Protein AF-A0A6N0BKH6-F1 (afdb_monomer)

Radius of gyration: 24.79 Å; Cα contacts (8 Å, |Δi|>4): 56; chains: 1; bounding box: 91×49×48 Å

Mean predicted aligned error: 16.49 Å

Secondary structure (DSSP, 8-state):
-------------------------------------------------S------HHHHHHHHHHHHHHHHT--TTTHHHHHHHHHHHHHHHHHHHHHHHHHHH----SHHHHHHHHHHHHHHHHHHHHHHHHHHHHHHHHS-HHHHHHHHHHHHTTSS------

Nearest PDB structures (foldseek):
  5j0l-assembly3_F  TM=5.365E-01  e=5.848E+00  synthetic construct
  3s84-assembly1_A  TM=5.329E-01  e=7.217E+00  Homo sapiens
  4brb-assembly2_D  TM=4.160E-01  e=9.893E+00  Escherichia coli K-12

Structure (mmCIF, N/CA/C/O backbone):
data_AF-A0A6N0BKH6-F1
#
_entry.id   AF-A0A6N0BKH6-F1
#
loop_
_atom_site.group_PDB
_atom_site.id
_atom_site.type_symbol
_atom_site.label_atom_id
_atom_site.label_alt_id
_atom_site.label_comp_id
_atom_site.label_asym_id
_atom_site.label_entity_id
_atom_site.label_seq_id
_atom_site.pdbx_PDB_ins_code
_atom_site.Cartn_x
_atom_site.Cartn_y
_atom_site.Cartn_z
_atom_site.occupancy
_atom_site.B_iso_or_equiv
_atom_site.auth_seq_id
_atom_site.auth_comp_id
_atom_site.auth_asym_id
_atom_site.auth_atom_id
_atom_site.pdbx_PDB_model_num
ATOM 1 N N . MET A 1 1 ? -41.121 20.790 9.321 1.00 42.25 1 MET A N 1
ATOM 2 C CA . MET A 1 1 ? -40.553 19.843 10.305 1.00 42.25 1 MET A CA 1
ATOM 3 C C . MET A 1 1 ? -39.074 19.638 9.977 1.00 42.25 1 MET A C 1
ATOM 5 O O . MET A 1 1 ? -38.758 19.099 8.930 1.00 42.25 1 MET A O 1
ATOM 9 N N . LYS A 1 2 ? -38.181 20.173 10.813 1.00 53.16 2 LYS A N 1
ATOM 10 C CA . LYS A 1 2 ? -36.768 19.763 10.986 1.00 53.16 2 LYS A CA 1
ATOM 11 C C . LYS A 1 2 ? -36.711 19.157 12.404 1.00 53.16 2 LYS A C 1
ATOM 13 O O . LYS A 1 2 ? -37.528 19.617 13.207 1.00 53.16 2 LYS A O 1
ATOM 18 N N . PRO A 1 3 ? -35.826 18.200 12.757 1.00 48.81 3 PRO A N 1
ATOM 19 C CA . PRO A 1 3 ? -34.366 18.291 12.565 1.00 48.81 3 PRO A CA 1
ATOM 20 C C . PRO A 1 3 ? -33.719 16.894 12.291 1.00 48.81 3 PRO A C 1
ATOM 22 O O . PRO A 1 3 ? -34.449 15.968 11.982 1.00 48.81 3 PRO A O 1
ATOM 25 N N . THR A 1 4 ? -32.412 16.604 12.268 1.00 47.53 4 THR A N 1
ATOM 26 C CA . THR A 1 4 ? -31.220 17.173 12.921 1.00 47.53 4 THR A CA 1
ATOM 27 C C . THR A 1 4 ? -29.962 16.635 12.219 1.00 47.53 4 THR A C 1
ATOM 29 O O . THR A 1 4 ? -29.789 15.431 12.048 1.00 47.53 4 THR A O 1
ATOM 32 N N . THR A 1 5 ? -29.031 17.527 11.895 1.00 48.88 5 THR A N 1
ATOM 33 C CA . THR A 1 5 ? -27.618 17.239 11.620 1.00 48.88 5 THR A CA 1
ATOM 34 C C . THR A 1 5 ? -26.906 16.878 12.929 1.00 48.88 5 THR A C 1
ATOM 36 O O . THR A 1 5 ? -26.986 17.634 13.898 1.00 48.88 5 THR A O 1
ATOM 39 N N . ARG A 1 6 ? -26.177 15.754 12.977 1.00 51.38 6 ARG A N 1
ATOM 40 C CA . ARG A 1 6 ? -25.288 15.422 14.104 1.00 51.38 6 ARG A CA 1
ATOM 41 C C . ARG A 1 6 ? -23.914 16.052 13.886 1.00 51.38 6 ARG A C 1
ATOM 43 O O . ARG A 1 6 ? -23.140 15.603 13.049 1.00 51.38 6 ARG A O 1
ATOM 50 N N . LYS A 1 7 ? -23.633 17.095 14.665 1.00 40.28 7 LYS A N 1
ATOM 51 C CA . LYS A 1 7 ? -22.285 17.607 14.922 1.00 40.28 7 LYS A CA 1
ATOM 52 C C . LYS A 1 7 ? -21.658 16.750 16.023 1.00 40.28 7 LYS A C 1
ATOM 54 O O . LYS A 1 7 ? -22.284 16.567 17.064 1.00 40.28 7 LYS A O 1
ATOM 59 N N . LEU A 1 8 ? -20.440 16.265 15.806 1.00 52.41 8 LEU A N 1
ATOM 60 C CA . LEU A 1 8 ? -19.561 15.767 16.863 1.00 52.41 8 LEU A CA 1
ATOM 61 C C . LEU A 1 8 ? -18.387 16.742 16.973 1.00 52.41 8 LEU A C 1
ATOM 63 O O . LEU A 1 8 ? -17.757 17.090 15.978 1.00 52.41 8 LEU A O 1
ATOM 67 N N . LEU A 1 9 ? -18.194 17.245 18.187 1.00 45.53 9 LEU A N 1
ATOM 68 C CA . LEU A 1 9 ? -17.206 18.236 18.592 1.00 45.53 9 LEU A CA 1
ATOM 69 C C . LEU A 1 9 ? -16.074 17.558 19.387 1.00 45.53 9 LEU A C 1
ATOM 71 O O . LEU A 1 9 ? -16.343 16.627 20.138 1.00 45.53 9 LEU A O 1
ATOM 75 N N . LEU A 1 10 ? -14.890 18.185 19.308 1.00 41.78 10 LEU A N 1
ATOM 76 C CA . LEU A 1 10 ? -13.863 18.371 20.357 1.00 41.78 10 LEU A CA 1
ATOM 77 C C . LEU A 1 10 ? -12.901 17.228 20.746 1.00 41.78 10 LEU A C 1
ATOM 79 O O . LEU A 1 10 ? -13.284 16.279 21.417 1.00 41.78 10 LEU A O 1
ATOM 83 N N . ALA A 1 11 ? -11.609 17.455 20.456 1.00 45.47 11 ALA A N 1
ATOM 84 C CA . ALA A 1 11 ? -10.442 17.535 21.372 1.00 45.47 11 ALA A CA 1
ATOM 85 C C . ALA A 1 11 ? -9.173 17.608 20.476 1.00 45.47 11 ALA A C 1
ATOM 87 O O . ALA A 1 11 ? -9.120 16.891 19.488 1.00 45.47 11 ALA A O 1
ATOM 88 N N . GLY A 1 12 ? -8.147 18.454 20.613 1.00 41.59 12 GLY A N 1
ATOM 89 C CA . GLY A 1 12 ? -7.557 19.159 21.754 1.00 41.59 12 GLY A CA 1
ATOM 90 C C . GLY A 1 12 ? -6.141 18.603 22.026 1.00 41.59 12 GLY A C 1
ATOM 91 O O . GLY A 1 12 ? -6.025 17.398 22.202 1.00 41.59 12 GLY A O 1
ATOM 92 N N . LEU A 1 13 ? -5.130 19.493 22.115 1.00 44.69 13 LEU A N 1
ATOM 93 C CA . LEU A 1 13 ? -3.680 19.313 22.421 1.00 44.69 13 LEU A CA 1
ATOM 94 C C . LEU A 1 13 ? -2.744 18.812 21.293 1.00 44.69 13 LEU A C 1
ATOM 96 O O . LEU A 1 13 ? -3.127 17.958 20.513 1.00 44.69 13 LEU A O 1
ATOM 100 N N . ALA A 1 14 ? -1.453 19.167 21.204 1.00 43.16 14 ALA A N 1
ATOM 101 C CA . ALA A 1 14 ? -0.621 20.291 21.668 1.00 43.16 14 ALA A CA 1
ATOM 102 C C . ALA A 1 14 ? 0.831 20.068 21.156 1.00 43.16 14 ALA A C 1
ATOM 104 O O . ALA A 1 14 ? 1.325 18.951 21.209 1.00 43.16 14 ALA A O 1
ATOM 105 N N . VAL A 1 15 ? 1.495 21.163 20.758 1.00 44.31 15 VAL A N 1
ATOM 106 C CA . VAL A 1 15 ? 2.934 21.496 20.934 1.00 44.31 15 VAL A CA 1
ATOM 107 C C . VAL A 1 15 ? 4.042 20.686 20.216 1.00 44.31 15 VAL A C 1
ATOM 109 O O . VAL A 1 15 ? 4.399 19.575 20.580 1.00 44.31 15 VAL A O 1
ATOM 112 N N . VAL A 1 16 ? 4.642 21.389 19.242 1.00 48.81 16 VAL A N 1
ATOM 113 C CA . VAL A 1 16 ? 6.073 21.635 18.931 1.00 48.81 16 VAL A CA 1
ATOM 114 C C . VAL A 1 16 ? 7.136 20.619 19.377 1.00 48.81 16 VAL A C 1
ATOM 116 O O . VAL A 1 16 ? 7.413 20.465 20.562 1.00 48.81 16 VAL A O 1
ATOM 119 N N . SER A 1 17 ? 7.934 20.169 18.403 1.00 41.81 17 SER A N 1
ATOM 120 C CA . SER A 1 17 ? 9.371 19.933 18.602 1.00 41.81 17 SER A CA 1
ATOM 121 C C . SER A 1 17 ? 10.159 20.293 17.337 1.00 41.81 17 SER A C 1
ATOM 123 O O . SER A 1 17 ? 10.024 19.642 16.301 1.00 41.81 17 SER A O 1
ATOM 125 N N . VAL A 1 18 ? 10.971 21.350 17.431 1.00 49.31 18 VAL A N 1
ATOM 126 C CA . VAL A 1 18 ? 11.980 21.748 16.440 1.00 49.31 18 VAL A CA 1
ATOM 127 C C . VAL A 1 18 ? 13.160 20.785 16.558 1.00 49.31 18 VAL A C 1
ATOM 129 O O . VAL A 1 18 ? 13.783 20.715 17.614 1.00 49.31 18 VAL A O 1
ATOM 132 N N . PHE A 1 19 ? 13.484 20.056 15.491 1.00 45.69 19 PHE A N 1
ATOM 133 C CA . PHE A 1 19 ? 14.755 19.340 15.391 1.00 45.69 19 PHE A CA 1
ATOM 134 C C . PHE A 1 19 ? 15.769 20.231 14.672 1.00 45.69 19 PHE A C 1
ATOM 136 O O . PHE A 1 19 ? 15.735 20.374 13.452 1.00 45.69 19 PHE A O 1
ATOM 143 N N . SER A 1 20 ? 16.676 20.828 15.443 1.00 46.88 20 SER A N 1
ATOM 144 C CA . SER A 1 20 ? 17.942 21.352 14.932 1.00 46.88 20 SER A CA 1
ATOM 145 C C . SER A 1 20 ? 18.958 20.214 14.925 1.00 46.88 20 SER A C 1
ATOM 147 O O . SER A 1 20 ? 19.251 19.655 15.980 1.00 46.88 20 SER A O 1
ATOM 149 N N . ALA A 1 21 ? 19.523 19.885 13.765 1.00 43.69 21 ALA A N 1
ATOM 150 C CA . ALA A 1 21 ? 20.720 19.054 13.676 1.00 43.69 21 ALA A CA 1
ATOM 151 C C . ALA A 1 21 ? 21.831 19.869 13.011 1.00 43.69 21 ALA A C 1
ATOM 153 O O . ALA A 1 21 ? 21.731 20.269 11.851 1.00 43.69 21 ALA A O 1
ATOM 154 N N . ALA A 1 22 ? 22.857 20.158 13.809 1.00 43.19 22 ALA A N 1
ATOM 155 C CA . ALA A 1 22 ? 24.062 20.864 13.422 1.00 43.19 22 ALA A CA 1
ATOM 156 C C . ALA A 1 22 ? 24.876 20.059 12.399 1.00 43.19 22 ALA A C 1
ATOM 158 O O . ALA A 1 22 ? 25.019 18.841 12.507 1.00 43.19 22 ALA A O 1
ATOM 159 N N . ALA A 1 23 ? 25.444 20.778 11.434 1.00 41.28 23 ALA A N 1
ATOM 160 C CA . ALA A 1 23 ? 26.474 20.279 10.544 1.00 41.28 23 ALA A CA 1
ATOM 161 C C . ALA A 1 23 ? 27.770 20.018 11.329 1.00 41.28 23 ALA A C 1
ATOM 163 O O . ALA A 1 23 ? 28.280 20.909 12.006 1.00 41.28 23 ALA A O 1
ATOM 164 N N . VAL A 1 24 ? 28.330 18.820 11.179 1.00 43.50 24 VAL A N 1
ATOM 165 C CA . VAL A 1 24 ? 29.742 18.541 11.461 1.00 43.50 24 VAL A CA 1
ATOM 166 C C . VAL A 1 24 ? 30.384 18.084 10.162 1.00 43.50 24 VAL A C 1
ATOM 168 O O . VAL A 1 24 ? 30.131 16.993 9.662 1.00 43.50 24 VAL A O 1
ATOM 171 N N . ILE A 1 25 ? 31.188 18.984 9.605 1.00 44.66 25 ILE A N 1
ATOM 172 C CA . ILE A 1 25 ? 32.128 18.736 8.520 1.00 44.66 25 ILE A CA 1
ATOM 173 C C . ILE A 1 25 ? 33.489 18.657 9.206 1.00 44.66 25 ILE A C 1
ATOM 175 O O . ILE A 1 25 ? 33.959 19.676 9.700 1.00 44.66 25 ILE A O 1
ATOM 179 N N . ALA A 1 26 ? 34.106 17.481 9.281 1.00 39.12 26 ALA A N 1
ATOM 180 C CA . ALA A 1 26 ? 35.541 17.353 9.544 1.00 39.12 26 ALA A CA 1
ATOM 181 C C . ALA A 1 26 ? 35.991 15.899 9.366 1.00 39.12 26 ALA A C 1
ATOM 183 O O . ALA A 1 26 ? 35.431 15.001 9.987 1.00 39.12 26 ALA A O 1
ATOM 184 N N . GLY A 1 27 ? 37.051 15.697 8.580 1.00 41.16 27 GLY A N 1
ATOM 185 C CA . GLY A 1 27 ? 37.859 14.476 8.615 1.00 41.16 27 GLY A CA 1
ATOM 186 C C . GLY A 1 27 ? 38.035 13.815 7.255 1.00 41.16 27 GLY A C 1
ATOM 187 O O . GLY A 1 27 ? 37.270 12.931 6.896 1.00 41.16 27 GLY A O 1
ATOM 188 N N . GLY A 1 28 ? 39.041 14.274 6.508 1.00 39.94 28 GLY A N 1
ATOM 189 C CA . GLY A 1 28 ? 39.469 13.724 5.222 1.00 39.94 28 GLY A CA 1
ATOM 190 C C . GLY A 1 28 ? 40.135 12.335 5.299 1.00 39.94 28 GLY A C 1
ATOM 191 O O . GLY A 1 28 ? 40.103 11.675 6.337 1.00 39.94 28 GLY 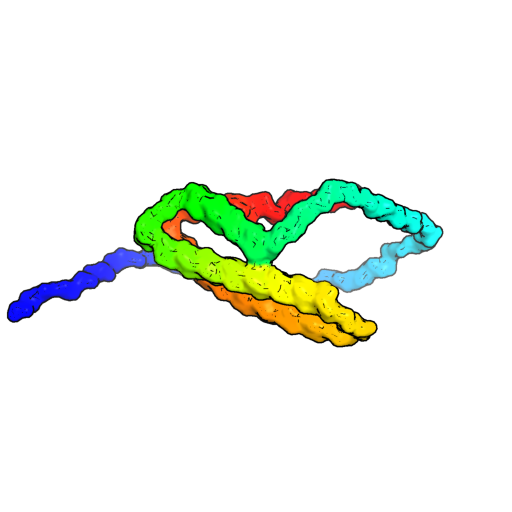A O 1
ATOM 192 N N . PRO A 1 29 ? 40.716 11.873 4.177 1.00 46.72 29 PRO A N 1
ATOM 193 C CA . PRO A 1 29 ? 40.991 10.465 3.915 1.00 46.72 29 PRO A CA 1
ATOM 194 C C . PRO A 1 29 ? 42.293 9.993 4.572 1.00 46.72 29 PRO A C 1
ATOM 196 O O . PRO A 1 29 ? 43.360 10.537 4.305 1.00 46.72 29 PRO A O 1
ATOM 199 N N . ALA A 1 30 ? 42.216 8.926 5.367 1.00 45.06 30 ALA A N 1
ATOM 200 C CA . ALA A 1 30 ? 43.378 8.119 5.724 1.00 45.06 30 ALA A CA 1
ATOM 201 C C . ALA A 1 30 ? 43.489 6.966 4.718 1.00 45.06 30 ALA A C 1
ATOM 203 O O . ALA A 1 30 ? 42.892 5.901 4.874 1.00 45.06 30 ALA A O 1
ATOM 204 N N . CYS A 1 31 ? 44.205 7.220 3.629 1.00 46.69 31 CYS A N 1
ATOM 205 C CA . CYS A 1 31 ? 44.706 6.196 2.729 1.00 46.69 31 CYS A CA 1
ATOM 206 C C . CYS A 1 31 ? 46.000 5.620 3.315 1.00 46.69 31 CYS A C 1
ATOM 208 O O . CYS A 1 31 ? 47.074 6.105 2.999 1.00 46.69 31 CYS A O 1
ATOM 210 N N . ASP A 1 32 ? 45.890 4.592 4.154 1.00 46.84 32 ASP A N 1
ATOM 211 C CA . ASP A 1 32 ? 47.025 3.753 4.546 1.00 46.84 32 ASP A CA 1
ATOM 212 C C . ASP A 1 32 ? 46.529 2.333 4.825 1.00 46.84 32 ASP A C 1
ATOM 214 O O . ASP A 1 32 ? 45.826 2.068 5.797 1.00 46.84 32 ASP A O 1
ATOM 218 N N . GLY A 1 33 ? 46.864 1.407 3.928 1.00 40.56 33 GLY A N 1
ATOM 219 C CA . GLY A 1 33 ? 46.350 0.042 3.981 1.00 40.56 33 GLY A CA 1
ATOM 220 C C . GLY A 1 33 ? 47.033 -0.898 2.999 1.00 40.56 33 GLY A C 1
ATOM 221 O O . GLY A 1 33 ? 46.414 -1.361 2.052 1.00 40.56 33 GLY A O 1
ATOM 222 N N . HIS A 1 34 ? 48.332 -1.106 3.216 1.00 46.75 34 HIS A N 1
ATOM 223 C CA . HIS A 1 34 ? 49.062 -2.370 3.076 1.00 46.75 34 HIS A CA 1
ATOM 224 C C . HIS A 1 34 ? 48.531 -3.425 2.078 1.00 46.75 34 HIS A C 1
ATOM 226 O O . HIS A 1 34 ? 47.568 -4.134 2.337 1.00 46.75 34 HIS A O 1
ATOM 232 N N . GLY A 1 35 ? 49.312 -3.628 1.011 1.00 37.69 35 GLY A N 1
ATOM 233 C CA . GLY A 1 35 ? 50.014 -4.900 0.800 1.00 37.69 35 GLY A CA 1
ATOM 234 C C . GLY A 1 35 ? 49.197 -6.157 0.476 1.00 37.69 35 GLY A C 1
ATOM 235 O O . GLY A 1 35 ? 48.684 -6.818 1.362 1.00 37.69 35 GLY A O 1
ATOM 236 N N . GLY A 1 36 ? 49.264 -6.560 -0.799 1.00 39.50 36 GLY A N 1
ATOM 237 C CA . GLY A 1 36 ? 49.600 -7.929 -1.218 1.00 39.50 36 GLY A CA 1
ATOM 238 C C . GLY A 1 36 ? 48.680 -9.083 -0.802 1.00 39.50 36 GLY A C 1
ATOM 239 O O . GLY A 1 36 ? 48.734 -9.564 0.321 1.00 39.50 36 GLY A O 1
ATOM 240 N N . GLY A 1 37 ? 47.965 -9.663 -1.772 1.00 36.91 37 GLY A N 1
ATOM 241 C CA . GLY A 1 37 ? 47.368 -10.987 -1.576 1.00 36.91 37 GLY A CA 1
ATOM 242 C C . GLY A 1 37 ? 46.304 -11.367 -2.593 1.00 36.91 37 GLY A C 1
ATOM 243 O O . GLY A 1 37 ? 45.120 -11.407 -2.282 1.00 36.91 37 GLY A O 1
ATOM 244 N N . ARG A 1 38 ? 46.719 -11.691 -3.819 1.00 47.97 38 ARG A N 1
ATOM 245 C CA . ARG A 1 38 ? 45.914 -12.526 -4.718 1.00 47.97 38 ARG A CA 1
ATOM 246 C C . ARG A 1 38 ? 45.944 -13.958 -4.181 1.00 47.97 38 ARG A C 1
ATOM 248 O O . ARG A 1 38 ? 47.018 -14.541 -4.197 1.00 47.97 38 ARG A O 1
ATOM 255 N N . ALA A 1 39 ? 44.804 -14.503 -3.760 1.00 47.16 39 ALA A N 1
ATOM 256 C CA . ALA A 1 39 ? 44.400 -15.911 -3.917 1.00 47.16 39 ALA A CA 1
ATOM 257 C C . ALA A 1 39 ? 43.269 -16.230 -2.933 1.00 47.16 39 ALA A C 1
ATOM 259 O O . ALA A 1 39 ? 43.485 -16.418 -1.742 1.00 47.16 39 ALA A O 1
ATOM 260 N N . GLY A 1 40 ? 42.052 -16.309 -3.457 1.00 38.34 40 GLY A N 1
ATOM 261 C CA . GLY A 1 40 ? 40.873 -16.686 -2.691 1.00 38.34 40 GLY A CA 1
ATOM 262 C C . GLY A 1 40 ? 39.680 -16.908 -3.605 1.00 38.34 40 GLY A C 1
ATOM 263 O O . GLY A 1 40 ? 38.605 -16.383 -3.350 1.00 38.34 40 GLY A O 1
ATOM 264 N N . MET A 1 41 ? 39.863 -17.646 -4.707 1.00 48.78 41 MET A N 1
ATOM 265 C CA . MET A 1 41 ? 38.731 -18.237 -5.421 1.00 48.78 41 MET A CA 1
ATOM 266 C C . MET A 1 41 ? 38.146 -19.358 -4.552 1.00 48.78 41 MET A C 1
ATOM 268 O O . MET A 1 41 ? 38.377 -20.535 -4.807 1.00 48.78 41 MET A O 1
ATOM 272 N N . SER A 1 42 ? 37.356 -19.005 -3.539 1.00 42.38 42 SER A N 1
ATOM 273 C CA . SER A 1 42 ? 36.291 -19.888 -3.078 1.00 42.38 42 SER A CA 1
ATOM 274 C C . SER A 1 42 ? 35.044 -19.546 -3.890 1.00 42.38 42 SER A C 1
ATOM 276 O O . SER A 1 42 ? 34.187 -18.756 -3.501 1.00 42.38 42 SER A O 1
ATOM 278 N N . HIS A 1 43 ? 34.940 -20.148 -5.078 1.00 46.12 43 HIS A N 1
ATOM 279 C CA . HIS A 1 43 ? 33.621 -20.397 -5.647 1.00 46.12 43 HIS A CA 1
ATOM 280 C C . HIS A 1 43 ? 32.916 -21.328 -4.661 1.00 46.12 43 HIS A C 1
ATOM 282 O O . HIS A 1 43 ? 33.094 -22.543 -4.703 1.00 46.12 43 HIS A O 1
ATOM 288 N N . GLY A 1 44 ? 32.186 -20.730 -3.718 1.00 40.34 44 GLY A N 1
ATOM 289 C CA . GLY A 1 44 ? 31.221 -21.424 -2.889 1.00 40.34 44 GLY A CA 1
ATOM 290 C C . GLY A 1 44 ? 30.259 -22.118 -3.832 1.00 40.34 44 GLY A C 1
ATOM 291 O O . GLY A 1 44 ? 29.392 -21.480 -4.428 1.00 40.34 44 GLY A O 1
ATOM 292 N N . MET A 1 45 ? 30.498 -23.415 -4.013 1.00 42.41 45 MET A N 1
ATOM 293 C CA . MET A 1 45 ? 29.641 -24.329 -4.735 1.00 42.41 45 MET A CA 1
ATOM 294 C C . MET A 1 45 ? 28.244 -24.119 -4.172 1.00 42.41 45 MET A C 1
ATOM 296 O O . MET A 1 45 ? 27.992 -24.310 -2.982 1.00 42.41 45 MET A O 1
ATOM 300 N N . SER A 1 46 ? 27.386 -23.594 -5.030 1.00 45.16 46 SER A N 1
ATOM 301 C CA . SER A 1 46 ? 26.015 -23.233 -4.757 1.00 45.16 46 SER A CA 1
ATOM 302 C C . SER A 1 46 ? 25.293 -24.465 -4.230 1.00 45.16 46 SER A C 1
ATOM 304 O O . SER A 1 46 ? 24.845 -25.322 -4.987 1.00 45.16 46 SER A O 1
ATOM 306 N N . GLY A 1 47 ? 25.191 -24.554 -2.905 1.00 40.34 47 GLY A N 1
ATOM 307 C CA . GLY A 1 47 ? 24.296 -25.474 -2.236 1.00 40.34 47 GLY A CA 1
ATOM 308 C C . GLY A 1 47 ? 22.885 -25.141 -2.687 1.00 40.34 47 G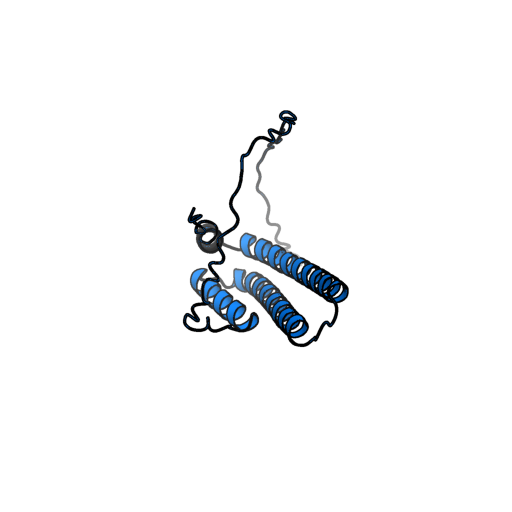LY A C 1
ATOM 309 O O . GLY A 1 47 ? 22.277 -24.186 -2.206 1.00 40.34 47 GLY A O 1
ATOM 310 N N . GLN A 1 48 ? 22.370 -25.917 -3.641 1.00 47.81 48 GLN A N 1
ATOM 311 C CA . GLN A 1 48 ? 20.941 -26.068 -3.862 1.00 47.81 48 GLN A CA 1
ATOM 312 C C . GLN A 1 48 ? 20.340 -26.698 -2.594 1.00 47.81 48 GLN A C 1
ATOM 314 O O . GLN A 1 48 ? 20.020 -27.882 -2.552 1.00 47.81 48 GLN A O 1
ATOM 319 N N . GLY A 1 49 ? 20.202 -25.895 -1.535 1.00 43.25 49 GLY A N 1
ATOM 320 C CA . GLY A 1 49 ? 19.212 -26.144 -0.496 1.00 43.25 49 GLY A CA 1
ATOM 321 C C . GLY A 1 49 ? 17.820 -26.166 -1.137 1.00 43.25 49 GLY A C 1
ATOM 322 O O . GLY A 1 49 ? 17.657 -25.623 -2.238 1.00 43.25 49 GLY A O 1
ATOM 323 N N . PRO A 1 50 ? 16.833 -26.829 -0.505 1.00 45.31 50 PRO A N 1
ATOM 324 C CA . PRO A 1 50 ? 15.517 -27.062 -1.087 1.00 45.31 50 PRO A CA 1
ATOM 325 C C . PRO A 1 50 ? 15.009 -25.762 -1.690 1.00 45.31 50 PRO A C 1
ATOM 327 O O . PRO A 1 50 ? 14.906 -24.763 -0.979 1.00 45.31 50 PRO A O 1
ATOM 3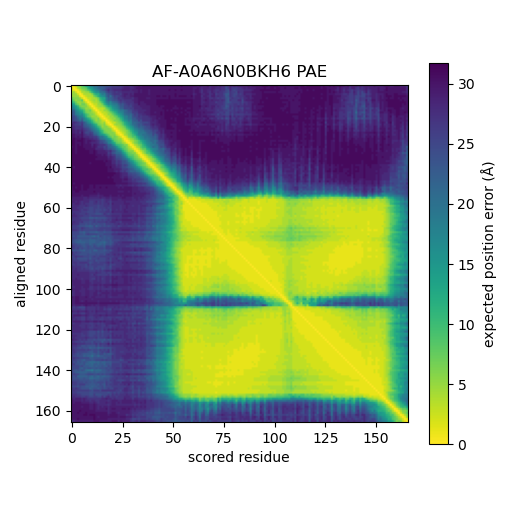30 N N . ARG A 1 51 ? 14.796 -25.778 -3.017 1.00 48.03 51 ARG A N 1
ATOM 331 C CA . ARG A 1 51 ? 14.308 -24.646 -3.809 1.00 48.03 51 ARG A CA 1
ATOM 332 C C . ARG A 1 51 ? 13.266 -23.937 -2.962 1.00 48.03 51 ARG A C 1
ATOM 334 O O . ARG A 1 51 ? 12.208 -24.520 -2.738 1.00 48.03 51 ARG A O 1
ATOM 341 N N . HIS A 1 52 ? 13.583 -22.744 -2.445 1.00 48.25 52 HIS A N 1
ATOM 342 C CA . HIS A 1 52 ? 12.584 -21.899 -1.805 1.00 48.25 52 HIS A CA 1
ATOM 343 C C . HIS A 1 52 ? 11.404 -21.916 -2.758 1.00 48.25 52 HIS A C 1
ATOM 345 O O . HIS A 1 52 ? 11.580 -21.502 -3.907 1.00 48.25 52 HIS A O 1
ATOM 351 N N . ALA A 1 53 ? 10.280 -22.510 -2.343 1.00 46.91 53 ALA A N 1
ATOM 352 C CA . ALA A 1 53 ? 9.079 -22.541 -3.154 1.00 46.91 53 ALA A CA 1
ATOM 353 C C . ALA A 1 53 ? 8.860 -21.091 -3.567 1.00 46.91 53 ALA A C 1
ATOM 355 O O . ALA A 1 53 ? 8.636 -20.223 -2.719 1.00 46.91 53 ALA A O 1
ATOM 356 N N . SER A 1 54 ? 9.133 -20.797 -4.838 1.00 59.69 54 SER A N 1
ATOM 357 C CA . SER A 1 54 ? 9.205 -19.430 -5.330 1.00 59.69 54 SER A CA 1
ATOM 358 C C . SER A 1 54 ? 7.767 -19.026 -5.585 1.00 59.69 54 SER A C 1
ATOM 360 O O . SER A 1 54 ? 7.342 -18.922 -6.732 1.00 59.69 54 SER A O 1
ATOM 362 N N . PHE A 1 55 ? 7.004 -18.921 -4.493 1.00 65.81 55 PHE A N 1
ATOM 363 C CA . PHE A 1 55 ? 5.609 -18.532 -4.502 1.00 65.81 55 PHE A CA 1
ATOM 364 C C . PHE A 1 55 ? 5.509 -17.249 -5.312 1.00 65.81 55 PHE A C 1
ATOM 366 O O . PHE A 1 55 ? 6.306 -16.309 -5.114 1.00 65.81 55 PHE A O 1
ATOM 373 N N . ALA A 1 56 ? 4.549 -17.232 -6.234 1.00 86.25 56 ALA A N 1
ATOM 374 C CA . ALA A 1 56 ? 4.280 -16.048 -7.025 1.00 86.25 56 ALA A CA 1
ATOM 375 C C . ALA A 1 56 ? 4.089 -14.857 -6.062 1.00 86.25 56 ALA A C 1
ATOM 377 O O . ALA A 1 56 ? 3.584 -15.044 -4.945 1.00 86.25 56 ALA A O 1
ATOM 378 N N . PRO A 1 57 ? 4.573 -13.649 -6.396 1.00 88.88 57 PRO A N 1
ATOM 379 C CA . PRO A 1 57 ? 4.395 -12.473 -5.543 1.00 88.88 57 PRO A CA 1
ATOM 380 C C . PRO A 1 57 ? 2.961 -12.315 -5.007 1.00 88.88 57 PRO A C 1
ATOM 382 O O . PRO A 1 57 ? 2.771 -11.969 -3.844 1.00 88.88 57 PRO A O 1
ATOM 385 N N . GLU A 1 58 ? 1.970 -12.656 -5.822 1.00 91.50 58 GLU A N 1
ATOM 386 C CA . GLU A 1 58 ? 0.539 -12.632 -5.533 1.00 91.50 58 GLU A CA 1
ATOM 387 C C . GLU A 1 58 ? 0.129 -13.648 -4.460 1.00 91.50 58 GLU A C 1
ATOM 389 O O . GLU A 1 58 ? -0.614 -13.309 -3.538 1.00 91.50 58 GLU A O 1
ATOM 394 N N . GLU A 1 59 ? 0.639 -14.880 -4.529 1.00 91.56 59 GLU A N 1
ATOM 395 C CA . GLU A 1 59 ? 0.374 -15.917 -3.524 1.00 91.56 59 GLU A CA 1
ATOM 396 C C . GLU A 1 59 ? 0.964 -15.527 -2.168 1.00 91.56 59 GLU A C 1
ATOM 398 O O . GLU A 1 59 ? 0.326 -15.702 -1.130 1.00 91.56 59 GLU A O 1
ATOM 403 N N . ARG A 1 60 ? 2.175 -14.951 -2.172 1.00 91.19 60 ARG A N 1
ATOM 404 C CA . ARG A 1 60 ? 2.815 -14.443 -0.949 1.00 91.19 60 ARG A CA 1
ATOM 405 C C . ARG A 1 60 ? 2.024 -13.296 -0.342 1.00 91.19 60 ARG A C 1
ATOM 407 O O . ARG A 1 60 ? 1.828 -13.282 0.870 1.00 91.19 60 ARG A O 1
ATOM 414 N N . ALA A 1 61 ? 1.563 -12.361 -1.170 1.00 93.44 61 ALA A N 1
ATOM 415 C CA . ALA A 1 61 ? 0.738 -11.252 -0.713 1.00 93.44 61 ALA A CA 1
ATOM 416 C C . ALA A 1 61 ? -0.587 -11.748 -0.126 1.00 93.44 61 ALA A C 1
ATOM 418 O O . ALA A 1 61 ? -0.965 -11.309 0.953 1.00 93.44 61 ALA A O 1
ATOM 419 N N . THR A 1 62 ? -1.247 -12.703 -0.785 1.00 94.31 62 THR A N 1
ATOM 420 C CA . THR A 1 62 ? -2.514 -13.278 -0.309 1.00 94.31 62 THR A CA 1
ATOM 421 C C . THR A 1 62 ? -2.339 -13.952 1.049 1.00 94.31 62 THR A C 1
ATOM 423 O O . THR A 1 62 ? -3.023 -13.580 1.995 1.00 94.31 62 THR A O 1
ATOM 426 N N . ARG A 1 63 ? -1.344 -14.841 1.194 1.00 93.75 63 ARG A N 1
ATOM 427 C CA . ARG A 1 63 ? -1.046 -15.493 2.483 1.00 93.75 63 ARG A CA 1
ATOM 428 C C . ARG A 1 63 ? -0.770 -14.482 3.593 1.00 93.75 63 ARG A C 1
ATOM 430 O O . ARG A 1 63 ? -1.334 -14.589 4.674 1.00 93.75 63 ARG A O 1
ATOM 437 N N . HIS A 1 64 ? 0.063 -13.479 3.315 1.00 92.62 64 HIS A N 1
ATOM 438 C CA . HIS A 1 64 ? 0.387 -12.448 4.297 1.00 92.62 64 HIS A CA 1
ATOM 439 C C . HIS A 1 64 ? -0.841 -11.618 4.698 1.00 92.62 64 HIS A C 1
ATOM 441 O O . HIS A 1 64 ? -0.993 -11.265 5.864 1.00 92.62 64 HIS A O 1
ATOM 447 N N . LEU A 1 65 ? -1.721 -11.297 3.746 1.00 95.81 65 LEU A N 1
ATOM 448 C CA . LEU A 1 65 ? -2.964 -10.583 4.026 1.00 95.81 65 LEU A CA 1
ATOM 449 C C . LEU A 1 65 ? -3.911 -11.424 4.886 1.00 95.81 65 LEU A C 1
ATOM 451 O O . LEU A 1 65 ? -4.460 -10.895 5.848 1.00 95.81 65 LEU A O 1
ATOM 455 N N . ASP A 1 66 ? -4.059 -12.716 4.599 1.00 95.56 66 ASP A N 1
ATOM 456 C CA . ASP A 1 66 ? -4.912 -13.615 5.384 1.00 95.56 66 ASP A CA 1
ATOM 457 C C . ASP A 1 66 ? -4.397 -13.771 6.824 1.00 95.56 66 ASP A C 1
ATOM 459 O O . ASP A 1 66 ? -5.159 -13.637 7.787 1.00 95.56 66 ASP A O 1
ATOM 463 N N . GLU A 1 67 ? -3.087 -13.983 6.983 1.00 94.12 67 GLU A N 1
ATOM 464 C CA . GLU A 1 67 ? -2.420 -14.047 8.289 1.00 94.12 67 GLU A CA 1
ATOM 465 C C . GLU A 1 67 ? -2.615 -12.747 9.079 1.00 94.12 67 GLU A C 1
ATOM 467 O O . GLU A 1 67 ? -2.991 -12.770 10.256 1.00 94.12 67 GLU A O 1
ATOM 472 N N . LEU A 1 68 ? -2.403 -11.599 8.431 1.00 94.81 68 LEU A N 1
ATOM 473 C CA . LEU A 1 68 ? -2.553 -10.294 9.063 1.00 94.81 68 LEU A CA 1
ATOM 474 C C . LEU A 1 68 ? -4.013 -10.025 9.456 1.00 94.81 68 LEU A C 1
ATOM 476 O O . LEU A 1 68 ? -4.266 -9.601 10.584 1.00 94.81 68 LEU A O 1
ATOM 480 N N . LYS A 1 69 ? -4.983 -10.335 8.586 1.00 95.19 69 LYS A N 1
ATOM 481 C CA . LYS A 1 69 ? -6.414 -10.167 8.887 1.00 95.19 69 LYS A CA 1
ATOM 482 C C . LYS A 1 69 ? -6.829 -10.980 10.109 1.00 95.19 69 LYS A C 1
ATOM 484 O O . LYS A 1 69 ? -7.488 -10.459 11.010 1.00 95.19 69 LYS A O 1
ATOM 489 N N . SER A 1 70 ? -6.411 -12.246 10.147 1.00 95.12 70 SER A N 1
ATOM 490 C CA . SER A 1 70 ? -6.678 -13.163 11.259 1.00 95.12 70 SER A CA 1
ATOM 491 C C . SER A 1 70 ? -6.094 -12.644 12.575 1.00 95.12 70 SER A C 1
ATOM 493 O O . SER A 1 70 ? -6.756 -12.662 13.615 1.00 95.12 70 SER A O 1
ATOM 495 N N . THR A 1 71 ? -4.874 -12.105 12.522 1.00 94.19 71 THR A N 1
ATOM 496 C CA . THR A 1 71 ? -4.169 -11.599 13.706 1.00 94.19 71 THR A CA 1
ATOM 497 C C . THR A 1 71 ? -4.804 -10.310 14.238 1.00 94.19 71 THR A C 1
ATOM 499 O O . THR A 1 71 ? -4.965 -10.159 15.449 1.00 94.19 71 THR A O 1
ATOM 502 N N . LEU A 1 72 ? -5.214 -9.397 13.351 1.00 95.62 72 LEU A N 1
ATOM 503 C CA . LEU A 1 72 ? -5.802 -8.112 13.741 1.00 95.62 72 LEU A CA 1
ATOM 504 C C . LEU A 1 72 ? -7.218 -8.231 14.316 1.00 95.62 72 LEU A C 1
ATOM 506 O O . LEU A 1 72 ? -7.637 -7.327 15.039 1.00 95.62 72 LEU A O 1
ATOM 510 N N . LYS A 1 73 ? -7.951 -9.317 14.016 1.00 95.19 73 LYS A N 1
ATOM 511 C CA . LYS A 1 73 ? -9.337 -9.539 14.477 1.00 95.19 73 LYS A CA 1
ATOM 512 C C . LYS A 1 73 ? -10.202 -8.290 14.273 1.00 95.19 73 LYS A C 1
ATOM 514 O O . LYS A 1 73 ? -10.694 -7.684 15.226 1.00 95.19 73 LYS A O 1
ATOM 519 N N . LEU A 1 74 ? -10.301 -7.866 13.016 1.00 96.19 74 LEU A N 1
ATOM 520 C CA . LEU A 1 74 ? -10.938 -6.609 12.643 1.00 96.19 74 LEU A CA 1
ATOM 521 C C . LEU A 1 74 ? -12.426 -6.575 13.004 1.00 96.19 74 LEU A C 1
ATOM 523 O O . LEU A 1 74 ? -13.140 -7.573 12.933 1.00 96.19 74 LEU A O 1
ATOM 527 N N . GLN A 1 75 ? -12.889 -5.385 13.370 1.00 96.62 75 GLN A N 1
ATOM 528 C CA . GLN A 1 75 ? -14.300 -5.085 13.584 1.00 96.62 75 GLN A CA 1
ATOM 529 C C . GLN A 1 75 ? -14.955 -4.658 12.265 1.00 96.62 75 GLN A C 1
ATOM 531 O O . GLN A 1 75 ? -14.286 -4.146 11.368 1.00 96.62 75 GLN A O 1
ATOM 536 N N . ALA A 1 76 ? -16.284 -4.761 12.168 1.00 96.94 76 ALA A N 1
ATOM 537 C CA . ALA A 1 76 ? -17.024 -4.398 10.952 1.00 96.94 76 ALA A CA 1
ATOM 538 C C . ALA A 1 76 ? -16.749 -2.958 10.468 1.00 96.94 76 ALA A C 1
ATOM 540 O O . ALA A 1 76 ? -16.689 -2.710 9.268 1.00 96.94 76 ALA A O 1
ATOM 541 N N . ALA A 1 77 ? -16.522 -2.016 11.391 1.00 96.12 77 ALA A N 1
ATOM 542 C CA . ALA A 1 77 ? -16.184 -0.630 11.060 1.00 96.12 77 ALA A CA 1
ATOM 543 C C . ALA A 1 77 ? -14.798 -0.467 10.394 1.00 96.12 77 ALA A C 1
ATOM 545 O O . ALA A 1 77 ? -14.554 0.541 9.738 1.00 96.12 77 ALA A O 1
ATOM 546 N N . GLN A 1 78 ? -13.901 -1.446 10.546 1.00 97.75 78 GLN A N 1
ATOM 547 C CA . GLN A 1 78 ? -12.515 -1.421 10.056 1.00 97.75 78 GLN A CA 1
ATOM 548 C C . GLN A 1 78 ? -12.352 -2.156 8.715 1.00 97.75 78 GLN A C 1
ATOM 550 O O . GLN A 1 78 ? -11.389 -1.918 7.987 1.00 97.75 78 GLN A O 1
ATOM 555 N N . GLU A 1 79 ? -13.308 -3.019 8.353 1.00 97.50 79 GLU A N 1
ATOM 556 C CA . GLU A 1 79 ? -13.270 -3.840 7.132 1.00 97.50 79 GLU A CA 1
ATOM 557 C C . GLU A 1 79 ? -13.140 -3.002 5.851 1.00 97.50 79 GLU A C 1
ATOM 559 O O . GLU A 1 79 ? -12.453 -3.402 4.913 1.00 97.50 79 GLU A O 1
ATOM 564 N N . GLY A 1 80 ? -13.735 -1.806 5.809 1.00 98.31 80 GLY A N 1
ATOM 565 C CA . GLY A 1 80 ? -13.598 -0.900 4.665 1.00 98.31 80 GLY A CA 1
ATOM 566 C C . GLY A 1 80 ? -12.148 -0.467 4.422 1.00 98.31 80 GLY A C 1
ATOM 567 O O . GLY A 1 80 ? -11.647 -0.576 3.301 1.00 98.31 80 GLY A O 1
ATOM 568 N N . ALA A 1 81 ? -11.454 -0.029 5.477 1.00 98.12 81 ALA A N 1
ATOM 569 C CA . ALA A 1 81 ? -10.053 0.382 5.390 1.00 98.12 81 ALA A CA 1
ATOM 570 C C . ALA A 1 81 ? -9.129 -0.812 5.107 1.00 98.12 81 ALA A C 1
ATOM 572 O O . ALA A 1 81 ? -8.189 -0.705 4.317 1.00 98.12 81 ALA A O 1
ATOM 573 N N . TRP A 1 82 ? -9.442 -1.977 5.681 1.00 98.44 82 TRP A N 1
ATOM 574 C CA . TRP A 1 82 ? -8.735 -3.219 5.387 1.00 98.44 82 TRP A CA 1
ATOM 575 C C . TRP A 1 82 ? -8.825 -3.608 3.913 1.00 98.44 82 TRP A C 1
ATOM 577 O O . TRP A 1 82 ? -7.804 -3.906 3.297 1.00 98.44 82 TRP A O 1
ATOM 587 N N . ASN A 1 83 ? -10.022 -3.572 3.325 1.00 98.44 83 ASN A N 1
ATOM 588 C CA . ASN A 1 83 ? -10.216 -3.938 1.924 1.00 98.44 83 ASN A CA 1
ATOM 589 C C . ASN A 1 83 ? -9.437 -3.010 0.982 1.00 98.44 83 ASN A C 1
ATOM 591 O O . ASN A 1 83 ? -8.850 -3.485 0.011 1.00 98.44 83 ASN A O 1
ATOM 595 N N . ALA A 1 84 ? -9.368 -1.710 1.290 1.00 98.44 84 ALA A N 1
ATOM 596 C CA . ALA A 1 84 ? -8.555 -0.761 0.531 1.00 98.44 84 ALA A CA 1
ATOM 597 C C . ALA A 1 84 ? -7.053 -1.092 0.613 1.00 98.44 84 ALA A C 1
ATOM 599 O O . ALA A 1 84 ? -6.366 -1.117 -0.410 1.00 98.44 84 ALA A O 1
ATOM 600 N N . PHE A 1 85 ? -6.550 -1.406 1.811 1.00 98.50 85 PHE A N 1
ATOM 601 C CA . PHE A 1 85 ? -5.166 -1.841 2.005 1.00 98.50 85 PHE A CA 1
ATOM 602 C C . PHE A 1 85 ? -4.856 -3.157 1.279 1.00 98.50 85 PHE A C 1
ATOM 604 O O . PHE A 1 85 ? -3.870 -3.239 0.545 1.00 98.50 85 PHE A O 1
ATOM 611 N N . ALA A 1 86 ? -5.713 -4.167 1.432 1.00 98.19 86 ALA A N 1
ATOM 612 C CA . ALA A 1 86 ? -5.555 -5.465 0.788 1.00 98.19 86 ALA A CA 1
ATOM 613 C C . ALA A 1 86 ? -5.545 -5.340 -0.742 1.00 98.19 86 ALA A C 1
ATOM 615 O O . ALA A 1 86 ? -4.682 -5.926 -1.397 1.00 98.19 86 ALA A O 1
ATOM 616 N N . ALA A 1 87 ? -6.438 -4.524 -1.310 1.00 98.31 87 ALA A N 1
ATOM 617 C CA . ALA A 1 87 ? -6.473 -4.257 -2.744 1.00 98.31 87 ALA A CA 1
ATOM 618 C C . ALA A 1 87 ? -5.174 -3.599 -3.238 1.00 98.31 87 ALA A C 1
ATOM 620 O O . ALA A 1 87 ? -4.593 -4.068 -4.218 1.00 98.31 87 ALA A O 1
ATOM 621 N N . ALA A 1 88 ? -4.673 -2.575 -2.536 1.00 98.19 88 ALA A N 1
ATOM 622 C CA . ALA A 1 88 ? -3.410 -1.922 -2.883 1.00 98.19 88 ALA A CA 1
ATOM 623 C C . ALA A 1 88 ? -2.218 -2.895 -2.803 1.00 98.19 88 ALA A C 1
ATOM 625 O O . ALA A 1 88 ? -1.371 -2.930 -3.698 1.00 98.19 88 ALA A O 1
ATOM 626 N N . ALA A 1 89 ? -2.167 -3.731 -1.761 1.00 97.25 89 ALA A N 1
ATOM 627 C CA . ALA A 1 89 ? -1.119 -4.734 -1.589 1.00 97.25 89 ALA A CA 1
ATOM 628 C C . ALA A 1 89 ? -1.158 -5.809 -2.690 1.00 97.25 89 ALA A C 1
ATOM 630 O O . ALA A 1 89 ? -0.114 -6.188 -3.225 1.00 97.25 89 ALA A O 1
ATOM 631 N N . GLN A 1 90 ? -2.350 -6.273 -3.073 1.00 97.25 90 GLN A N 1
ATOM 632 C CA . GLN A 1 90 ? -2.530 -7.225 -4.170 1.00 97.25 90 GLN A CA 1
ATOM 633 C C . GLN A 1 90 ? -2.194 -6.617 -5.536 1.00 97.25 90 GLN A C 1
ATOM 635 O O . GLN A 1 90 ? -1.582 -7.292 -6.363 1.00 97.25 90 GLN A O 1
ATOM 640 N N . GLU A 1 91 ? -2.571 -5.361 -5.795 1.00 96.69 91 GLU A N 1
ATOM 641 C CA . GLU A 1 91 ? -2.193 -4.647 -7.022 1.00 96.69 91 GLU A CA 1
ATOM 642 C C . GLU A 1 91 ? -0.672 -4.570 -7.141 1.00 96.69 91 GLU A C 1
ATOM 644 O O . GLU A 1 91 ? -0.111 -4.944 -8.171 1.00 96.69 91 GLU A O 1
ATOM 649 N N . GLN A 1 92 ? 0.007 -4.188 -6.060 1.00 96.75 92 GLN A N 1
ATOM 650 C CA . GLN A 1 92 ? 1.461 -4.154 -6.045 1.00 96.75 92 GLN A CA 1
ATOM 651 C C . GLN A 1 92 ? 2.077 -5.537 -6.271 1.00 96.75 92 GLN A C 1
ATOM 653 O O . GLN A 1 92 ? 3.061 -5.666 -6.998 1.00 96.75 92 GLN A O 1
ATOM 658 N N . ALA A 1 93 ? 1.510 -6.585 -5.674 1.00 95.81 93 ALA A N 1
ATOM 659 C CA . ALA A 1 93 ? 1.978 -7.946 -5.892 1.00 95.81 93 ALA A CA 1
ATOM 660 C C . ALA A 1 93 ? 1.879 -8.349 -7.371 1.00 95.81 93 ALA A C 1
ATOM 662 O O . ALA A 1 93 ? 2.846 -8.881 -7.910 1.00 95.81 93 ALA A O 1
ATOM 663 N N . LYS A 1 94 ? 0.776 -7.997 -8.047 1.00 94.50 94 LYS A N 1
ATOM 664 C CA . LYS A 1 94 ? 0.605 -8.201 -9.496 1.00 94.50 94 LYS A CA 1
ATOM 665 C C . LYS A 1 94 ? 1.639 -7.433 -10.315 1.00 94.50 94 LYS A C 1
ATOM 667 O O . LYS A 1 94 ? 2.190 -7.970 -11.273 1.00 94.50 94 LYS A O 1
ATOM 672 N N . THR A 1 95 ? 1.934 -6.187 -9.944 1.00 93.38 95 THR A N 1
ATOM 673 C CA . THR A 1 95 ? 3.005 -5.404 -10.581 1.00 93.38 95 THR A CA 1
ATOM 674 C C . THR A 1 95 ? 4.356 -6.101 -10.418 1.00 93.38 95 THR A C 1
ATOM 676 O O . THR A 1 95 ? 5.122 -6.190 -11.374 1.00 93.38 95 THR A O 1
ATOM 679 N N . MET A 1 96 ? 4.638 -6.667 -9.241 1.00 92.94 96 MET A N 1
ATOM 680 C CA . MET A 1 96 ? 5.875 -7.417 -8.997 1.00 92.94 96 MET A CA 1
ATOM 681 C C . MET A 1 96 ? 5.934 -8.740 -9.768 1.00 92.94 96 MET A C 1
ATOM 683 O O . MET A 1 96 ? 7.014 -9.115 -10.224 1.00 92.94 96 MET A O 1
ATOM 687 N N . GLY A 1 97 ? 4.802 -9.430 -9.942 1.00 91.94 97 GLY A N 1
ATOM 688 C CA . GLY A 1 97 ? 4.690 -10.609 -10.804 1.00 91.94 97 GLY A CA 1
ATOM 689 C C . GLY A 1 97 ? 5.042 -10.276 -12.251 1.00 91.94 97 GLY A C 1
ATOM 690 O O . GLY A 1 97 ? 5.976 -10.846 -12.810 1.00 91.94 97 GLY A O 1
ATOM 691 N N . LYS A 1 98 ? 4.406 -9.242 -12.813 1.00 89.88 98 LY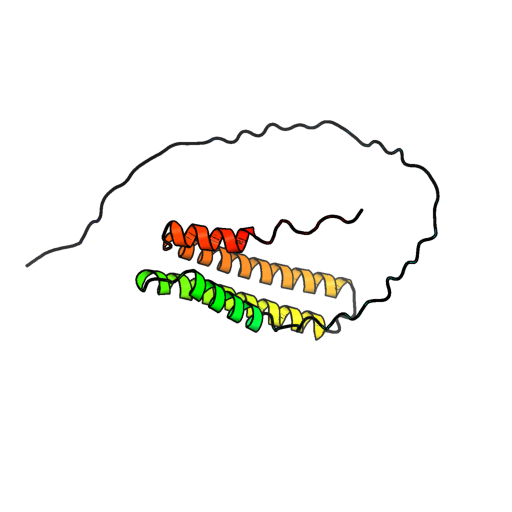S A N 1
ATOM 692 C CA . LYS A 1 98 ? 4.707 -8.757 -14.171 1.00 89.88 98 LYS A CA 1
ATOM 693 C C . LYS A 1 98 ? 6.158 -8.313 -14.334 1.00 89.88 98 LYS A C 1
ATOM 695 O O . LYS A 1 98 ? 6.789 -8.653 -15.327 1.00 89.88 98 LYS A O 1
ATOM 700 N N . ALA A 1 99 ? 6.707 -7.583 -13.363 1.00 88.38 99 ALA A N 1
ATOM 701 C CA . ALA A 1 99 ? 8.099 -7.141 -13.391 1.00 88.38 99 ALA A CA 1
ATOM 702 C C . ALA A 1 99 ? 9.077 -8.325 -13.426 1.00 88.38 99 ALA A C 1
ATOM 704 O O . ALA A 1 99 ? 10.063 -8.304 -14.165 1.00 88.38 99 ALA A O 1
ATOM 705 N N . ARG A 1 100 ? 8.789 -9.375 -12.646 1.00 87.12 100 ARG A N 1
ATOM 706 C CA . ARG A 1 100 ? 9.545 -10.629 -12.661 1.00 87.12 100 ARG A CA 1
ATOM 707 C C . ARG A 1 100 ? 9.475 -11.287 -14.041 1.00 87.12 100 ARG A C 1
ATOM 709 O O . ARG A 1 100 ? 10.517 -11.657 -14.579 1.00 87.12 100 ARG A O 1
ATOM 716 N N . ASP A 1 101 ? 8.285 -11.390 -14.618 1.00 87.25 101 ASP A N 1
ATOM 717 C CA . ASP A 1 101 ? 8.092 -12.002 -15.933 1.00 87.25 101 ASP A CA 1
ATOM 718 C C . ASP A 1 101 ? 8.762 -11.189 -17.047 1.00 87.25 101 ASP A C 1
ATOM 720 O O . ASP A 1 101 ? 9.399 -11.766 -17.920 1.00 87.25 101 ASP A O 1
ATOM 724 N N . GLU A 1 102 ? 8.717 -9.854 -17.000 1.00 85.50 102 GLU A N 1
ATOM 725 C CA . GLU A 1 102 ? 9.424 -8.997 -17.959 1.00 85.50 102 GLU A CA 1
ATOM 726 C C . GLU A 1 102 ? 10.946 -9.166 -17.873 1.00 85.50 102 GLU A C 1
ATOM 728 O O . GLU A 1 102 ? 11.614 -9.202 -18.906 1.00 85.50 102 GLU A O 1
ATOM 733 N N . MET A 1 103 ? 11.496 -9.300 -16.663 1.00 82.88 103 MET A N 1
ATOM 734 C CA . MET A 1 103 ? 12.931 -9.515 -16.443 1.00 82.88 103 MET A CA 1
ATOM 735 C C . MET A 1 103 ? 13.402 -10.905 -16.882 1.00 82.88 103 MET A C 1
ATOM 737 O O . MET A 1 103 ? 14.538 -11.041 -17.332 1.00 82.88 103 MET A O 1
ATOM 741 N N . HIS A 1 104 ? 12.564 -11.936 -16.736 1.00 81.75 104 HIS A N 1
ATOM 742 C CA . HIS A 1 104 ? 12.900 -13.303 -17.148 1.00 81.75 104 HIS A CA 1
ATOM 743 C C . HIS A 1 104 ? 12.573 -13.592 -18.619 1.00 81.75 104 HIS A C 1
ATOM 745 O O . HIS A 1 104 ? 13.269 -14.383 -19.250 1.00 81.75 104 HIS A O 1
ATOM 751 N N . GLY A 1 105 ? 11.512 -12.986 -19.152 1.00 72.25 105 GLY A N 1
ATOM 752 C CA . GLY A 1 105 ? 10.982 -13.247 -20.488 1.00 72.25 105 GLY A CA 1
ATOM 753 C C . GLY A 1 105 ? 11.621 -12.400 -21.583 1.00 72.25 105 GLY A C 1
ATOM 754 O O . GLY A 1 105 ? 11.712 -12.845 -22.726 1.00 72.25 105 GLY A O 1
ATOM 755 N N . LYS A 1 106 ? 12.115 -11.197 -21.265 1.00 65.62 106 LYS A N 1
ATOM 756 C CA . LYS A 1 106 ? 12.924 -10.435 -22.217 1.00 65.62 106 LYS A CA 1
ATOM 757 C C . LYS A 1 106 ? 14.350 -10.976 -22.168 1.00 65.62 106 LYS A C 1
ATOM 759 O O . LYS A 1 106 ? 15.068 -10.758 -21.194 1.00 65.62 106 LYS A O 1
ATOM 764 N N . GLN A 1 107 ? 14.796 -11.611 -23.253 1.00 65.06 107 GLN A N 1
ATOM 765 C CA . GLN A 1 107 ? 16.220 -11.646 -23.600 1.00 65.06 107 GLN A CA 1
ATOM 766 C C . GLN A 1 107 ? 16.657 -10.202 -23.868 1.00 65.06 107 GLN A C 1
ATOM 768 O O . GLN A 1 107 ? 16.788 -9.780 -25.011 1.00 65.06 107 GLN A O 1
ATOM 773 N N . VAL A 1 108 ? 16.805 -9.394 -22.820 1.00 62.25 108 VAL A N 1
ATOM 774 C CA . VAL A 1 108 ? 17.418 -8.080 -22.954 1.00 62.25 108 VAL A CA 1
ATOM 775 C C . VAL A 1 108 ? 18.881 -8.342 -23.283 1.00 62.25 108 VAL A C 1
ATOM 777 O O . VAL A 1 108 ? 19.633 -8.839 -22.438 1.00 62.25 108 VAL A O 1
ATOM 780 N N . GLN A 1 109 ? 19.231 -8.121 -24.550 1.00 68.06 109 GLN A N 1
ATOM 781 C CA . GLN A 1 109 ? 20.468 -8.631 -25.139 1.00 68.06 109 GLN A CA 1
ATOM 782 C C . GLN A 1 109 ? 21.673 -7.790 -24.720 1.00 68.06 109 GLN A C 1
ATOM 784 O O . GLN A 1 109 ? 22.795 -8.293 -24.697 1.00 68.06 109 GLN A O 1
ATOM 789 N N . THR A 1 110 ? 21.443 -6.529 -24.336 1.00 86.56 110 THR A N 1
ATOM 790 C CA . THR A 1 110 ? 22.506 -5.582 -23.994 1.00 86.56 110 THR A CA 1
ATOM 791 C C . THR A 1 110 ? 22.393 -5.054 -22.559 1.00 86.56 110 THR A C 1
ATOM 793 O O . THR A 1 110 ? 21.314 -4.947 -21.972 1.00 86.56 110 THR A O 1
ATOM 796 N N . THR A 1 111 ? 23.538 -4.716 -21.960 1.00 88.38 111 THR A N 1
ATOM 797 C CA . THR A 1 111 ? 23.610 -4.157 -20.599 1.00 88.38 111 THR A CA 1
ATOM 798 C C . THR A 1 111 ? 22.850 -2.830 -20.440 1.00 88.38 111 THR A C 1
ATOM 800 O O . THR A 1 111 ? 22.131 -2.706 -19.446 1.00 88.38 111 THR A O 1
ATOM 803 N N . PRO A 1 112 ? 22.935 -1.853 -21.371 1.00 90.38 112 PRO A N 1
ATOM 804 C CA . PRO A 1 112 ? 22.203 -0.589 -21.242 1.00 90.38 112 PRO A CA 1
ATOM 805 C C . PRO A 1 112 ? 20.682 -0.776 -21.207 1.00 90.38 112 PRO A C 1
ATOM 807 O O . PRO A 1 112 ? 20.019 -0.267 -20.306 1.00 90.38 112 PRO A O 1
ATOM 810 N N . GLU A 1 113 ? 20.131 -1.599 -22.101 1.00 89.69 113 GLU A N 1
ATOM 811 C CA . GLU A 1 113 ? 18.693 -1.896 -22.123 1.00 89.69 113 GLU A CA 1
ATOM 812 C C . GLU A 1 113 ? 18.231 -2.572 -20.823 1.00 89.69 113 GLU A C 1
ATOM 814 O O . GLU A 1 113 ? 17.124 -2.324 -20.338 1.00 89.69 113 GLU A O 1
ATOM 819 N N . ARG A 1 114 ? 19.087 -3.407 -20.213 1.00 87.62 114 ARG A N 1
ATOM 820 C CA . ARG A 1 114 ? 18.790 -4.039 -18.919 1.00 87.62 114 ARG A CA 1
ATOM 821 C C . ARG A 1 114 ? 18.719 -2.999 -17.805 1.00 87.62 114 ARG A C 1
ATOM 823 O O . ARG A 1 114 ? 17.852 -3.104 -16.938 1.00 87.62 114 ARG A O 1
ATOM 830 N N . MET A 1 115 ? 19.607 -2.005 -17.823 1.00 90.62 115 MET A N 1
ATOM 831 C CA . MET A 1 115 ? 19.572 -0.901 -16.862 1.00 90.62 115 MET A CA 1
ATOM 832 C C . MET A 1 115 ? 18.304 -0.062 -17.029 1.00 90.62 115 MET A C 1
ATOM 834 O O . MET A 1 115 ? 17.666 0.272 -16.030 1.00 90.62 115 MET A O 1
ATOM 838 N N . ASP A 1 116 ? 17.892 0.227 -18.262 1.00 92.19 116 ASP A N 1
ATOM 839 C CA . ASP A 1 116 ? 16.667 0.987 -18.520 1.00 92.19 116 ASP A CA 1
ATOM 840 C C . ASP A 1 116 ? 15.407 0.228 -18.095 1.00 92.19 116 ASP A C 1
ATOM 842 O O . ASP A 1 116 ? 14.532 0.808 -17.440 1.00 92.19 116 ASP A O 1
ATOM 846 N N . LEU A 1 117 ? 15.340 -1.079 -18.371 1.00 90.56 117 LEU A N 1
ATOM 847 C CA . LEU A 1 117 ? 14.261 -1.935 -17.881 1.00 90.56 117 LEU A CA 1
ATOM 848 C C . LEU A 1 117 ? 14.224 -1.955 -16.349 1.00 90.56 117 LEU A C 1
ATOM 850 O O . LEU A 1 117 ? 13.170 -1.720 -15.760 1.00 90.56 117 LEU A O 1
ATOM 854 N N . ALA A 1 118 ? 15.367 -2.160 -15.690 1.00 90.06 118 ALA A N 1
ATOM 855 C CA . ALA A 1 118 ? 15.443 -2.156 -14.232 1.00 90.06 118 ALA A CA 1
ATOM 856 C C . ALA A 1 118 ? 14.974 -0.817 -13.639 1.00 90.06 118 ALA A C 1
ATOM 858 O O . ALA A 1 118 ? 14.201 -0.801 -12.681 1.00 90.06 118 ALA A O 1
ATOM 859 N N . ARG A 1 119 ? 15.373 0.314 -14.238 1.00 94.25 119 ARG A N 1
ATOM 860 C CA . ARG A 1 119 ? 14.922 1.652 -13.820 1.00 94.25 119 ARG A CA 1
ATOM 861 C C . ARG A 1 119 ? 13.422 1.849 -14.016 1.00 94.25 119 ARG A C 1
ATOM 863 O O . ARG A 1 119 ? 12.788 2.470 -13.167 1.00 94.25 119 ARG A O 1
ATOM 870 N N . LYS A 1 120 ? 12.850 1.349 -15.115 1.00 93.75 120 LYS A N 1
ATOM 871 C CA . LYS A 1 120 ? 11.400 1.388 -15.357 1.00 93.75 120 LYS A CA 1
ATOM 872 C C . LYS A 1 120 ? 10.654 0.619 -14.263 1.00 93.75 120 LYS A C 1
ATOM 874 O O . LYS A 1 120 ? 9.795 1.194 -13.601 1.00 93.75 120 LYS A O 1
ATOM 879 N N . LEU A 1 121 ? 11.037 -0.635 -14.030 1.00 93.00 121 LEU A N 1
ATOM 880 C CA . LEU A 1 121 ? 10.390 -1.505 -13.044 1.00 93.00 121 LEU A CA 1
ATOM 881 C C . LEU A 1 121 ? 10.555 -0.981 -11.609 1.00 93.00 121 LEU A C 1
ATOM 883 O O . LEU A 1 121 ? 9.643 -1.108 -10.796 1.00 93.00 121 LEU A O 1
ATOM 887 N N . ALA A 1 122 ? 11.691 -0.350 -11.293 1.00 93.50 122 ALA A N 1
ATOM 888 C CA . ALA A 1 122 ? 11.904 0.294 -9.999 1.00 93.50 122 ALA A CA 1
ATOM 889 C C . ALA A 1 122 ? 10.907 1.437 -9.748 1.00 93.50 122 ALA A C 1
ATOM 891 O O . ALA A 1 122 ? 10.326 1.498 -8.668 1.00 93.50 122 ALA A O 1
ATOM 892 N N . ARG A 1 123 ? 10.654 2.292 -10.749 1.00 95.81 123 ARG A N 1
ATOM 893 C CA . ARG A 1 123 ? 9.661 3.376 -10.637 1.00 95.81 123 ARG A CA 1
ATOM 894 C C . ARG A 1 123 ? 8.238 2.845 -10.473 1.00 95.81 123 ARG A C 1
ATOM 896 O O . ARG A 1 123 ? 7.482 3.360 -9.660 1.00 95.81 123 ARG A O 1
ATOM 903 N N . GLU A 1 124 ? 7.872 1.800 -11.213 1.00 93.88 124 GLU A N 1
ATOM 904 C CA . GLU A 1 124 ? 6.555 1.159 -11.066 1.00 93.88 124 GLU A CA 1
ATOM 905 C C . GLU A 1 124 ? 6.383 0.553 -9.667 1.00 93.88 124 GLU A C 1
ATOM 907 O O . GLU A 1 124 ? 5.331 0.696 -9.040 1.00 93.88 124 GLU A O 1
ATOM 912 N N . ARG A 1 125 ? 7.444 -0.071 -9.137 1.00 93.88 125 ARG A N 1
ATOM 913 C CA . ARG A 1 125 ? 7.462 -0.584 -7.766 1.00 93.88 125 ARG A CA 1
ATOM 914 C C . ARG A 1 125 ? 7.265 0.529 -6.744 1.00 93.88 125 ARG A C 1
ATOM 916 O O . ARG A 1 125 ? 6.487 0.333 -5.816 1.00 93.88 125 ARG A O 1
ATOM 923 N N . GLU A 1 126 ? 7.982 1.637 -6.886 1.00 96.12 126 GLU A N 1
ATOM 924 C CA . GLU A 1 126 ? 7.913 2.791 -5.983 1.00 96.12 126 GLU A CA 1
ATOM 925 C C . GLU A 1 126 ? 6.485 3.339 -5.900 1.00 96.12 126 GLU A C 1
ATOM 927 O O . GLU A 1 126 ? 5.906 3.368 -4.817 1.00 96.12 126 GLU A O 1
ATOM 932 N N . GLN A 1 127 ? 5.860 3.610 -7.047 1.00 95.69 127 GLN A N 1
ATOM 933 C CA . GLN A 1 127 ? 4.477 4.095 -7.108 1.00 95.69 127 GLN A CA 1
ATOM 934 C C . GLN A 1 127 ? 3.489 3.151 -6.413 1.00 95.69 127 GLN A C 1
ATOM 936 O O . GLN A 1 127 ? 2.573 3.590 -5.715 1.00 95.69 127 GLN A O 1
ATOM 941 N N . GLY A 1 128 ? 3.656 1.839 -6.587 1.00 96.12 128 GLY A N 1
ATOM 942 C CA . GLY A 1 128 ? 2.817 0.869 -5.894 1.00 96.12 128 GLY A CA 1
ATOM 943 C C . GLY A 1 128 ? 3.080 0.812 -4.386 1.00 96.12 128 GLY A C 1
ATOM 944 O O . GLY A 1 128 ? 2.138 0.644 -3.614 1.00 96.12 128 GLY A O 1
ATOM 945 N N . MET A 1 129 ? 4.326 1.002 -3.936 1.00 95.94 129 MET A N 1
ATOM 946 C CA . MET A 1 129 ? 4.636 1.111 -2.503 1.00 95.94 129 MET A CA 1
ATOM 947 C C . MET A 1 129 ? 4.019 2.359 -1.881 1.00 95.94 129 MET A C 1
ATOM 949 O O . MET A 1 129 ? 3.503 2.259 -0.770 1.00 95.94 129 MET A O 1
ATOM 953 N N . ASP A 1 130 ? 3.982 3.482 -2.595 1.00 97.81 130 ASP A N 1
ATOM 954 C CA . ASP A 1 130 ? 3.330 4.701 -2.113 1.00 97.81 130 ASP A CA 1
ATOM 955 C C . ASP A 1 130 ? 1.829 4.491 -1.893 1.00 97.81 130 ASP A C 1
ATOM 957 O O . ASP A 1 130 ? 1.300 4.844 -0.835 1.00 97.81 130 ASP A O 1
ATOM 961 N N . LYS A 1 131 ? 1.144 3.832 -2.841 1.00 97.50 131 LYS A N 1
ATOM 962 C CA . LYS A 1 131 ? -0.276 3.465 -2.688 1.00 97.50 131 LYS A CA 1
ATOM 963 C C . LYS A 1 131 ? -0.499 2.563 -1.473 1.00 97.50 131 LYS A C 1
ATOM 965 O O . LYS A 1 131 ? -1.414 2.801 -0.684 1.00 97.50 131 LYS A O 1
ATOM 970 N N . VAL A 1 132 ? 0.342 1.541 -1.301 1.00 97.88 132 VAL A N 1
ATOM 971 C CA . VAL A 1 132 ? 0.267 0.628 -0.149 1.00 97.88 132 VAL A CA 1
ATOM 972 C C . VAL A 1 132 ? 0.518 1.381 1.158 1.00 97.88 132 VAL A C 1
ATOM 974 O O . VAL A 1 132 ? -0.215 1.178 2.122 1.00 97.88 132 VAL A O 1
ATOM 977 N N . ALA A 1 133 ? 1.502 2.280 1.196 1.00 97.75 133 ALA A N 1
ATOM 978 C CA . ALA A 1 133 ? 1.823 3.080 2.374 1.00 97.75 133 ALA A CA 1
ATOM 979 C C . ALA A 1 133 ? 0.679 4.032 2.746 1.00 97.75 133 ALA A C 1
ATOM 981 O O . ALA A 1 133 ? 0.341 4.161 3.923 1.00 97.75 133 ALA A O 1
ATOM 982 N N . GLN A 1 134 ? 0.050 4.673 1.760 1.00 98.31 134 GLN A N 1
ATOM 983 C CA . GLN A 1 134 ? -1.122 5.516 1.983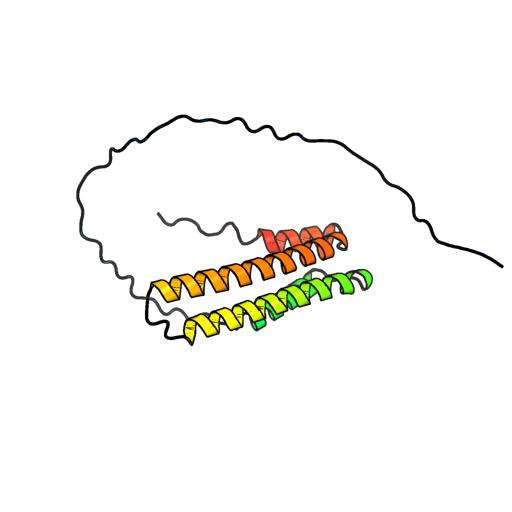 1.00 98.31 134 GLN A CA 1
ATOM 984 C C . GLN A 1 134 ? -2.300 4.704 2.538 1.00 98.31 134 GLN A C 1
ATOM 986 O O . GLN A 1 134 ? -2.908 5.108 3.529 1.00 98.31 134 GLN A O 1
ATOM 991 N N . ALA A 1 135 ? -2.595 3.544 1.947 1.00 98.38 135 ALA A N 1
ATOM 992 C CA . ALA A 1 135 ? -3.673 2.677 2.416 1.00 98.38 135 ALA A CA 1
ATOM 993 C C . ALA A 1 135 ? -3.388 2.094 3.813 1.00 98.38 135 ALA A C 1
ATOM 995 O O . ALA A 1 135 ? -4.300 1.980 4.628 1.00 98.38 135 ALA A O 1
ATOM 996 N N . MET A 1 136 ? -2.122 1.791 4.124 1.00 97.56 136 MET A N 1
ATOM 997 C CA . MET A 1 136 ? -1.710 1.351 5.458 1.00 97.56 136 MET A CA 1
ATOM 998 C C . MET A 1 136 ? -1.936 2.442 6.508 1.00 97.56 136 MET A C 1
ATOM 1000 O O . MET A 1 136 ? -2.468 2.150 7.574 1.00 97.56 136 MET A O 1
ATOM 1004 N N . LYS A 1 137 ? -1.585 3.702 6.214 1.00 98.06 137 LYS A N 1
ATOM 1005 C CA . LYS A 1 137 ? -1.856 4.832 7.121 1.00 98.06 137 LYS A CA 1
ATOM 1006 C C . LYS A 1 137 ? -3.353 4.963 7.409 1.00 98.06 137 LYS A C 1
ATOM 1008 O O . LYS A 1 137 ? -3.739 5.034 8.570 1.00 98.06 137 LYS A O 1
ATOM 1013 N N . ALA A 1 138 ? -4.185 4.896 6.368 1.00 98.25 138 ALA A N 1
ATOM 1014 C CA . ALA A 1 138 ? -5.638 4.939 6.519 1.00 98.25 138 ALA A CA 1
ATOM 1015 C C . ALA A 1 138 ? -6.175 3.763 7.358 1.00 98.25 138 ALA A C 1
ATOM 1017 O O . ALA A 1 138 ? -7.024 3.963 8.221 1.00 98.25 138 ALA A O 1
ATOM 1018 N N . LEU A 1 139 ? -5.657 2.543 7.164 1.00 98.25 139 LEU A N 1
ATOM 1019 C CA . LEU A 1 139 ? -5.989 1.402 8.022 1.00 98.25 139 LEU A CA 1
ATOM 1020 C C . LEU A 1 139 ? -5.584 1.669 9.479 1.00 98.25 139 LEU A C 1
ATOM 1022 O O . LEU A 1 139 ? -6.415 1.508 10.370 1.00 98.25 139 LEU A O 1
ATOM 1026 N N . TYR A 1 140 ? -4.353 2.125 9.717 1.00 97.75 140 TYR A N 1
ATOM 1027 C CA . TYR A 1 140 ? -3.785 2.378 11.047 1.00 97.75 140 TYR A CA 1
ATOM 1028 C C . TYR A 1 140 ? -4.610 3.367 11.886 1.00 97.75 140 TYR A C 1
ATOM 1030 O O . TYR A 1 140 ? -4.749 3.198 13.102 1.00 97.75 140 TYR A O 1
ATOM 1038 N N . GLU A 1 141 ? -5.200 4.374 11.241 1.00 97.94 141 GLU A N 1
ATOM 1039 C CA . GLU A 1 141 ? -6.095 5.349 11.876 1.00 97.94 141 GLU A CA 1
ATOM 1040 C C . GLU A 1 141 ? -7.394 4.713 12.398 1.00 97.94 141 GLU A C 1
ATOM 1042 O O . GLU A 1 141 ? -7.941 5.173 13.399 1.00 97.94 141 GLU A O 1
ATOM 1047 N N . THR A 1 142 ? -7.863 3.626 11.774 1.00 98.06 142 THR A N 1
ATOM 1048 C CA . THR A 1 142 ? -9.081 2.903 12.192 1.00 98.06 142 THR A CA 1
ATOM 1049 C C . THR A 1 142 ? -8.837 1.834 13.259 1.00 98.06 142 THR A C 1
ATOM 1051 O O . THR A 1 142 ? -9.790 1.359 13.882 1.00 98.06 142 THR A O 1
ATOM 1054 N N . LEU A 1 143 ? -7.581 1.429 13.470 1.00 97.88 143 LEU A N 1
ATOM 1055 C CA . LEU A 1 143 ? -7.217 0.370 14.411 1.00 97.88 143 LEU A CA 1
ATOM 1056 C C . LEU A 1 143 ? -7.272 0.849 15.868 1.00 97.88 143 LEU A C 1
ATOM 1058 O O . LEU A 1 143 ? -6.944 1.997 16.184 1.00 97.88 143 LEU A O 1
ATOM 1062 N N . THR A 1 144 ? -7.626 -0.057 16.784 1.00 98.06 144 THR A N 1
ATOM 1063 C CA . THR A 1 144 ? -7.499 0.204 18.225 1.00 98.06 144 THR A CA 1
ATOM 1064 C C . THR A 1 144 ? -6.021 0.255 18.638 1.00 98.06 144 THR A C 1
ATOM 1066 O O . THR A 1 144 ? -5.159 -0.270 17.923 1.00 98.06 144 THR A O 1
ATOM 1069 N N . PRO A 1 145 ? -5.679 0.853 19.796 1.00 97.75 145 PRO A N 1
ATOM 1070 C CA . PRO A 1 145 ? -4.307 0.842 20.309 1.00 97.75 145 PRO A CA 1
ATOM 1071 C C . PRO A 1 145 ? -3.687 -0.564 20.385 1.00 97.75 145 PRO A C 1
ATOM 1073 O O . PRO A 1 145 ? -2.517 -0.745 20.049 1.00 97.75 145 PRO A O 1
ATOM 1076 N N . GLU A 1 146 ? -4.472 -1.571 20.765 1.00 96.19 146 GLU A N 1
ATOM 1077 C CA . GLU A 1 146 ? -4.035 -2.965 20.866 1.00 96.19 146 GLU A CA 1
ATOM 1078 C C . GLU A 1 146 ? -3.734 -3.557 19.485 1.00 96.19 146 GLU A C 1
ATOM 1080 O O . GLU A 1 146 ? -2.688 -4.177 19.296 1.00 96.19 146 GLU A O 1
ATOM 1085 N N . GLN A 1 147 ? -4.608 -3.330 18.501 1.00 97.25 147 GLN A N 1
ATOM 1086 C CA . GLN A 1 147 ? -4.403 -3.795 17.126 1.00 97.25 147 GLN A CA 1
ATOM 1087 C C . GLN A 1 147 ? -3.196 -3.123 16.466 1.00 97.25 147 GLN A C 1
ATOM 1089 O O . GLN A 1 147 ? -2.432 -3.788 15.769 1.00 97.25 147 GLN A O 1
ATOM 1094 N N . ARG A 1 148 ? -2.980 -1.825 16.720 1.00 96.69 148 ARG A N 1
ATOM 1095 C CA . ARG A 1 148 ? -1.780 -1.109 16.261 1.00 96.69 148 ARG A CA 1
ATOM 1096 C C . ARG A 1 148 ? -0.506 -1.749 16.798 1.00 96.69 148 ARG A C 1
ATOM 1098 O O . ARG A 1 148 ? 0.393 -2.052 16.025 1.00 96.69 148 ARG A O 1
ATOM 1105 N N . LYS A 1 149 ? -0.471 -2.066 18.097 1.00 95.31 149 LYS A N 1
ATOM 1106 C CA . LYS A 1 149 ? 0.668 -2.760 18.714 1.00 95.31 149 LYS A CA 1
ATOM 1107 C C . LYS A 1 149 ? 0.953 -4.110 18.048 1.00 95.31 149 LYS A C 1
ATOM 1109 O O . LYS A 1 149 ? 2.114 -4.437 17.818 1.00 95.31 149 LYS A O 1
ATOM 1114 N N . VAL A 1 150 ? -0.089 -4.882 17.734 1.00 94.00 150 VAL A N 1
ATOM 1115 C CA . VAL A 1 150 ? 0.041 -6.160 17.012 1.00 94.00 150 VAL A CA 1
ATOM 1116 C C . VAL A 1 150 ? 0.625 -5.943 15.611 1.00 94.00 150 VAL A C 1
ATOM 1118 O O . VAL A 1 150 ? 1.587 -6.613 15.235 1.00 94.00 150 VAL A O 1
ATOM 1121 N N . LEU A 1 151 ? 0.089 -4.977 14.861 1.00 94.06 151 LEU A N 1
ATOM 1122 C CA . LEU A 1 151 ? 0.563 -4.631 13.520 1.00 94.06 151 LEU A CA 1
ATOM 1123 C C . LEU A 1 151 ? 2.039 -4.193 13.518 1.00 94.06 151 LEU A C 1
ATOM 1125 O O . LEU A 1 151 ? 2.816 -4.637 12.666 1.00 94.06 151 LEU A O 1
ATOM 1129 N N . ASP A 1 152 ? 2.430 -3.362 14.487 1.00 93.56 152 ASP A N 1
ATOM 1130 C CA . ASP A 1 152 ? 3.781 -2.808 14.622 1.00 93.56 152 ASP A CA 1
ATOM 1131 C C . ASP A 1 152 ? 4.810 -3.889 14.982 1.00 93.56 152 ASP A C 1
ATOM 1133 O O . ASP A 1 152 ? 5.924 -3.891 14.458 1.00 93.56 152 ASP A O 1
ATOM 1137 N N . GLN A 1 153 ? 4.439 -4.867 15.814 1.00 89.62 153 GLN A N 1
ATOM 1138 C CA . GLN A 1 153 ? 5.292 -6.022 16.120 1.00 89.62 153 GLN A CA 1
ATOM 1139 C C . GLN A 1 153 ? 5.556 -6.886 14.882 1.00 89.62 153 GLN A C 1
ATOM 1141 O O . GLN A 1 153 ? 6.667 -7.387 14.692 1.00 89.62 153 GLN A O 1
ATOM 1146 N N . GLN A 1 154 ? 4.552 -7.031 14.017 1.00 82.38 154 GLN A N 1
ATOM 1147 C CA . GLN A 1 154 ? 4.661 -7.828 12.799 1.00 82.38 154 GLN A CA 1
ATOM 1148 C C . GLN A 1 154 ? 5.526 -7.137 11.729 1.00 82.38 154 GLN A C 1
ATOM 1150 O O . GLN A 1 154 ? 6.275 -7.811 11.021 1.00 82.38 154 GLN A O 1
ATOM 1155 N N . HIS A 1 155 ? 5.491 -5.799 11.655 1.00 69.25 155 HIS A N 1
ATOM 1156 C CA . HIS A 1 155 ? 6.346 -5.013 10.753 1.00 69.25 155 HIS A CA 1
ATOM 1157 C C . HIS A 1 155 ? 7.769 -4.791 11.301 1.00 69.25 155 HIS A C 1
ATOM 1159 O O . HIS A 1 155 ? 8.727 -4.785 10.528 1.00 69.25 155 HIS A O 1
ATOM 1165 N N . GLY A 1 156 ? 7.939 -4.659 12.621 1.00 58.25 156 GLY A N 1
ATOM 1166 C CA . GLY A 1 156 ? 9.236 -4.425 13.270 1.00 58.25 156 GLY A CA 1
ATOM 1167 C C . GLY A 1 156 ? 10.122 -5.670 13.423 1.00 58.25 156 GLY A C 1
ATOM 1168 O O . GLY A 1 156 ? 11.335 -5.551 13.581 1.00 58.25 156 GLY A O 1
ATOM 1169 N N . GLY A 1 157 ? 9.555 -6.878 13.332 1.00 51.78 157 GLY A N 1
ATOM 1170 C CA . GLY A 1 157 ? 10.240 -8.138 13.659 1.00 51.78 157 GLY A CA 1
ATOM 1171 C C . GLY A 1 157 ? 11.235 -8.695 12.629 1.00 51.78 157 GLY A C 1
ATOM 1172 O O . GLY A 1 157 ? 11.756 -9.788 12.835 1.00 51.78 157 GLY A O 1
ATOM 1173 N N . ARG A 1 158 ? 11.509 -8.007 11.510 1.00 51.00 158 ARG A N 1
ATOM 1174 C CA . ARG A 1 158 ? 12.386 -8.531 10.433 1.00 51.00 158 ARG A CA 1
ATOM 1175 C C . ARG A 1 158 ? 13.638 -7.698 10.133 1.00 51.00 158 ARG A C 1
ATOM 1177 O O . ARG A 1 158 ? 14.479 -8.141 9.355 1.00 51.00 158 ARG A O 1
ATOM 1184 N N . MET A 1 159 ? 13.818 -6.549 10.784 1.00 48.34 159 MET A N 1
ATOM 1185 C CA . MET A 1 159 ? 14.950 -5.628 10.566 1.00 48.34 159 MET A CA 1
ATOM 1186 C C . MET A 1 159 ? 16.104 -5.826 11.576 1.00 48.34 159 MET A C 1
ATOM 1188 O O . MET A 1 159 ? 16.698 -4.857 12.031 1.00 48.34 159 MET A O 1
ATOM 1192 N N . GLY A 1 160 ? 16.427 -7.067 11.968 1.00 50.16 160 GLY A N 1
ATOM 1193 C CA . GLY A 1 160 ? 17.433 -7.315 13.022 1.00 50.16 160 GLY A CA 1
ATOM 1194 C C . GLY A 1 160 ? 18.265 -8.594 12.898 1.00 50.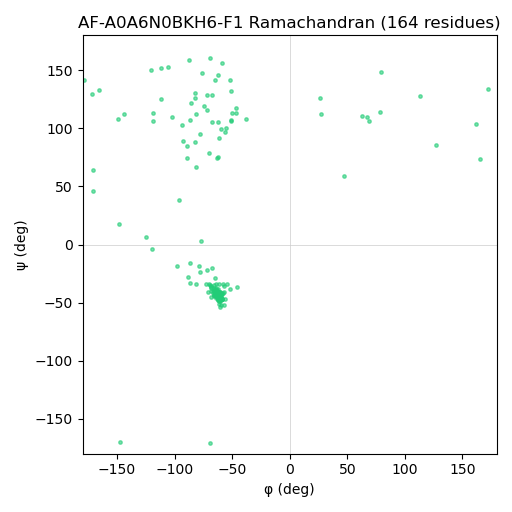16 160 GLY A C 1
ATOM 1195 O O . GLY A 1 160 ? 18.832 -9.039 13.889 1.00 50.16 160 GLY A O 1
ATOM 1196 N N . GLY A 1 161 ? 18.318 -9.221 11.717 1.00 50.50 161 GLY A N 1
ATOM 1197 C CA . GLY A 1 161 ? 18.845 -10.587 11.570 1.00 50.50 161 GLY A CA 1
ATOM 1198 C C . GLY A 1 161 ? 19.969 -10.808 10.559 1.00 50.50 161 GLY A C 1
ATOM 1199 O O . GLY A 1 161 ? 20.331 -11.957 10.347 1.00 50.50 161 GLY A O 1
ATOM 1200 N N . HIS A 1 162 ? 20.541 -9.772 9.938 1.00 55.78 162 HIS A N 1
ATOM 1201 C CA . HIS A 1 162 ? 21.795 -9.940 9.190 1.00 55.78 162 HIS A CA 1
ATOM 1202 C C . HIS A 1 162 ? 22.960 -9.710 10.148 1.00 55.78 162 HIS A C 1
ATOM 1204 O O . HIS A 1 162 ? 23.603 -8.663 10.148 1.00 55.78 162 HIS A O 1
ATOM 1210 N N . ARG A 1 163 ? 23.190 -10.698 11.019 1.00 52.31 163 ARG A N 1
ATOM 1211 C CA . ARG A 1 163 ? 24.436 -10.804 11.773 1.00 52.31 163 ARG A CA 1
ATOM 1212 C C . ARG A 1 163 ? 25.539 -10.979 10.724 1.00 52.31 163 ARG A C 1
ATOM 1214 O O . ARG A 1 163 ? 25.611 -12.017 10.073 1.00 52.31 163 ARG A O 1
ATOM 1221 N N . MET A 1 164 ? 26.308 -9.915 10.499 1.00 45.50 164 MET A N 1
ATOM 1222 C CA . MET A 1 164 ? 27.542 -9.931 9.718 1.00 45.50 164 MET A CA 1
ATOM 1223 C C . MET A 1 164 ? 28.418 -11.064 10.259 1.00 45.50 164 MET A C 1
ATOM 1225 O O . MET A 1 164 ? 28.924 -10.969 11.374 1.00 45.50 164 MET A O 1
ATOM 1229 N N . HIS A 1 165 ? 28.537 -12.158 9.510 1.00 52.94 165 HIS A N 1
ATOM 1230 C CA . HIS A 1 165 ? 29.632 -13.100 9.696 1.00 52.94 165 HIS A CA 1
ATOM 1231 C C . HIS A 1 165 ? 30.857 -12.467 9.036 1.00 52.94 165 HIS A C 1
ATOM 1233 O O . HIS A 1 165 ? 31.007 -12.533 7.816 1.00 52.94 165 HIS A O 1
ATOM 1239 N N . GLY A 1 166 ? 31.650 -11.779 9.855 1.00 42.53 166 GLY A N 1
ATOM 1240 C CA . GLY A 1 166 ? 33.050 -11.454 9.600 1.00 42.53 166 GLY A CA 1
ATOM 1241 C C . GLY A 1 166 ? 33.918 -12.303 10.511 1.00 42.53 166 GLY A C 1
ATOM 1242 O O . GLY A 1 166 ? 33.467 -12.546 11.656 1.00 42.53 166 GLY A O 1
#

pLDDT: mean 74.16, std 23.69, range [36.91, 98.5]

Solvent-accessible surface area (backbone atoms only — not comparable to full-atom values): 10725 Å² total; per-residue (Å²): 141,85,88,82,86,86,84,85,82,91,84,84,91,82,85,88,83,87,84,84,79,81,90,84,88,84,83,83,87,83,89,79,83,80,81,90,80,94,84,79,89,72,78,73,75,79,75,83,58,83,72,71,79,78,62,50,46,45,57,50,42,50,54,52,48,54,54,48,50,65,71,51,64,73,50,83,89,36,48,64,38,45,52,51,25,52,50,32,45,45,53,34,17,47,53,50,40,51,47,51,48,53,64,71,68,47,84,62,88,44,73,69,60,44,52,52,50,51,53,50,48,49,53,56,51,48,57,33,49,52,50,27,51,53,27,44,52,56,31,58,73,64,45,52,76,68,41,46,54,55,53,50,52,68,68,59,70,72,83,83,75,85,75,79,87,123

Foldseek 3Di:
DDDDDDDDDDDDDDDDDDDDDDDDDDDDDDPDDDDDDPDDPPPVPDPCDPPPPCPQLLRVLVVVLVVLCVQLVDDPVLVVLSVQLSVLSNVLSVLVNVLVCCLVVDPPVDPVSNVVSVVVSVVVNVVSVVSNVVSVVSSLVVGDPVSNVSVCCVVVVPPPPCPDPD

Sequence (166 aa):
MKPTTRKLLLAGLAVVSVFSAAAVIAGGPACDGHGGGRAGMSHGMSGQGPRHASFAPEERATRHLDELKSTLKLQAAQEGAWNAFAAAAQEQAKTMGKARDEMHG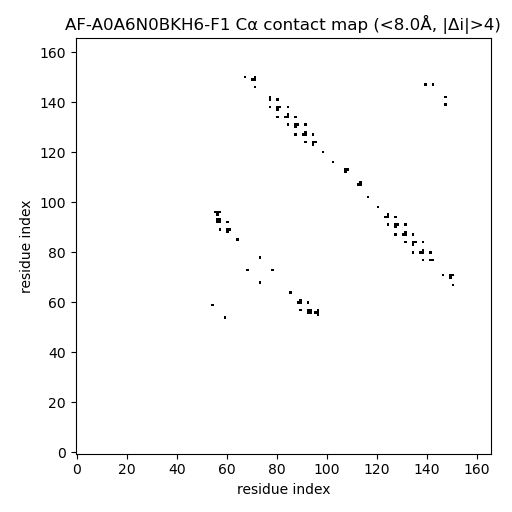KQVQTTPERMDLARKLAREREQGMDKVAQAMKALYETLTPEQRKVLDQQHGGRMGGHRMHG

=== Feature glossary ===
The record interleaves many kinds of information about one protein. Here is each kind framed as the question it answers.

Q: What are the backbone torsion angles?
A: φ (phi) and ψ (psi) are the two rotatable backbone dihedrals per residue: φ is the C(i-1)–N–Cα–C torsion, ψ is the N–Cα–C–N(i+1) torsion, both in degrees on (−180°, 180°]. α-helical residues cluster near (−60°, −45°); β-strand residues near (−120°, +130°). A Ramachandran plot is simply a scatter of (φ, ψ) for every residue.

Q: What is the amino-acid chain?
A: This is the polypeptide sequence — one letter per residue, N-terminus first. Length ranges from a few dozen residues for small domains to over a thousand for large multi-domain proteins.

Q: How mobile is each atom in the crystal?
A: For experimental (PDB) structures, the B-factor (temperature factor) quantifies the positional spread of each atom in the crystal — a combination of thermal vibration and static disorder — in units of Å². High B-factors mark flexible loops or poorly resolved regions; low B-factors mark the rigid, well-ordered core.

Q: Are the domains correctly placed relative to each other?
A: Predicted Aligned Error (PAE) is an AlphaFold confidence matrix: entry (i, j) is the expected error in the position of residue j, in ångströms, when the prediction is superimposed on the true structure at residue i. Low PAE within a block of residues means that block is internally rigid and well-predicted; high PAE between two blocks means their relative placement is uncertain even if each block individually is confident.

Q: How confident is the AlphaFold model at each residue?
A: pLDDT is the predicted lDDT-Cα score: AlphaFold's confidence that the local environment of each residue (all inter-atomic distances within 15 Å) is correctly placed. It is a per-residue number between 0 and 100, with higher meaning more reliable.

Q: What family and function is it annotated with?
A: Functional annotations link the protein to curated databases. InterPro entries identify conserved domains and families by matching the sequence against member-database signatures (Pfam, PROSITE, CDD, …). Gene Ontology (GO) terms describe molecular function, biological process, and cellular component in a controlled vocabulary. CATH places the structure in a hierarchical fold classification (Class/Architecture/Topology/Homologous-superfamily). The organism is the source species.

Q: How big and how compact is the whole molecule?
A: Three whole-structure scalars: the radius of gyration (RMS distance of Cα from centroid, in Å), the count of Cα–Cα contacts (pairs closer than 8 Å and separated by more than four residues in sequence — i.e. tertiary, not local, contacts), and the bounding-box dimensions. Together they distinguish compact globular folds from extended fibres or disordered chains.

Q: What known structures does this most resemble?
A: The Foldseek neighbor list gives the closest experimentally determined structures in the PDB, ranked by structural alignment. TM-score near 1 means near-identical fold; near 0.3 means only rough topology match. This is how one finds what a novel AlphaFold prediction most resembles in the solved-structure universe.

Q: Which residues are buried vs exposed?
A: SASA measures how much of the protein is reachable by solvent. It is computed by rolling a water-sized probe over the atomic surface and summing the exposed area (Å²). Per-residue SASA distinguishes core (buried, low SASA) from surface (exposed, high SASA) residues; total SASA is a whole-molecule size measure.

Q: Which residues are in helices, strands, or loops?
A: Eight-state secondary structure (DSSP): H is the canonical α-helix, G the tighter 3₁₀-helix, I the wider π-helix; E/B are β-structure, T and S are turns and bends, and '-' is everything else. DSSP derives these from the pattern of main-chain N–H···O=C hydrogen bonds, not from the sequence.
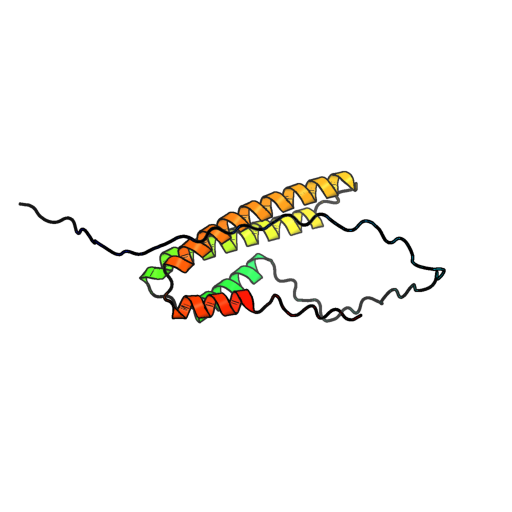
Q: Where is each backbone atom in 3D?
A: Structure coordinates are given as an mmCIF _atom_site loop: one row per atom with element, residue name, chain id, sequence number, and x/y/z position in Å. Only the four main-chain atoms per residue are included here; side chains are omitted to keep the record compact.

Q: What if only a Cα trace is available?
A: Three-state secondary structure (P-SEA) collapses the eight DSSP classes into he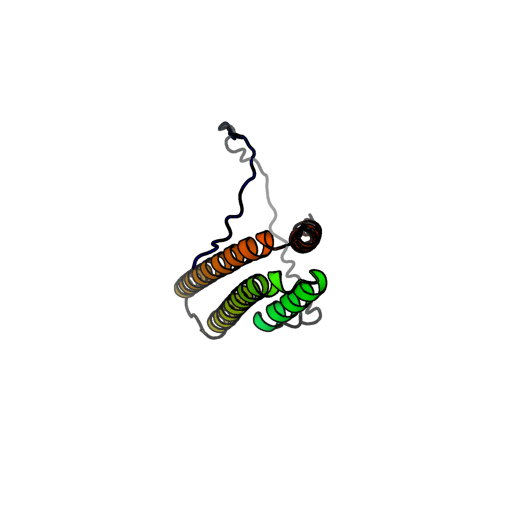lix (a), strand (b), and coil (c). P-SEA assigns these from Cα geometry alone — distances and angles — without requiring backbone oxygens, so it works on any Cα trace.

Q: What do the rendered images show?
A: The six renders are orthographic views along the three Cartesian axes in both directions. Representation (cartoon, sticks, or surface) and color scheme (sequence-rainbow or by-chain) vary across proteins so the training set covers all the common visualization conventions.

Q: What does the local fold look like, residue by residue?
A: Foldseek's 3Di representation compresses backbone geometry into a per-residue letter drawn from a learned twenty-state alphabet. It captures the tertiary interaction pattern around each residue — which residues are packed against it in space, regardless of where they are in sequence.

Q: What do the diagnostic plots show?
A: The contact map is a binary N×N matrix image: pixel (i, j) is dark where Cα_i and Cα_j are within 8 Å and |i−j|>4. Because the |i−j|>4 filter removes local helical contacts, off-diagonal stripes parallel to the main diagonal indicate parallel β-sheets; stripes perpendicular to it indicate antiparallel β-sheets. The Ramachandran plot scatters every residue's (φ, ψ) pair against the sterically allowed regions. The PAE heatmap renders the predicted-aligned-error matrix.